Protein AF-A0A946NPK3-F1 (afdb_monomer_lite)

Radius of gyrat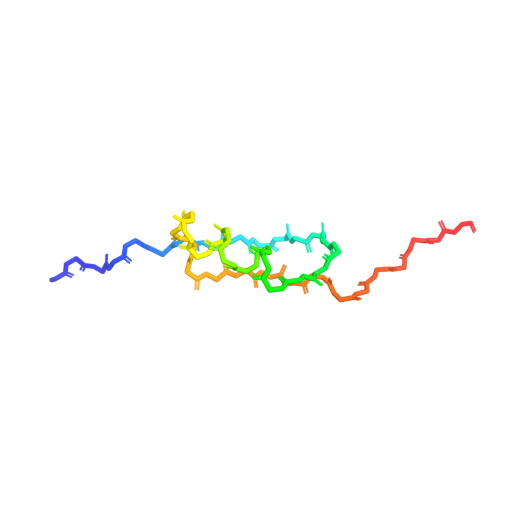ion: 13.45 Å; chains: 1; bounding box: 32×10×42 Å

Structure (mmCIF, N/CA/C/O backbone):
data_AF-A0A946NPK3-F1
#
_entry.id   AF-A0A946NPK3-F1
#
loop_
_atom_site.group_PDB
_atom_site.id
_atom_site.type_symbol
_atom_site.label_atom_id
_atom_site.label_alt_id
_atom_site.label_comp_id
_atom_site.label_asym_id
_atom_site.label_entity_id
_atom_site.label_seq_id
_atom_site.pdbx_PDB_ins_code
_atom_site.Cartn_x
_atom_site.Cartn_y
_atom_site.Cartn_z
_atom_site.occupancy
_atom_site.B_iso_or_equiv
_atom_site.auth_seq_id
_atom_site.auth_comp_id
_atom_site.auth_asym_id
_atom_site.auth_atom_id
_atom_site.pdbx_PDB_model_num
ATOM 1 N N . MET A 1 1 ? -24.688 -3.084 16.740 1.00 57.50 1 MET A N 1
ATOM 2 C CA . MET A 1 1 ? -23.252 -2.797 16.945 1.00 57.50 1 MET A CA 1
ATOM 3 C C . MET A 1 1 ? -22.790 -2.001 15.741 1.00 57.50 1 MET A C 1
ATOM 5 O O . MET A 1 1 ? -23.080 -2.435 14.633 1.00 57.50 1 MET A O 1
ATOM 9 N N . ALA A 1 2 ? -22.204 -0.818 15.931 1.00 67.75 2 ALA A N 1
ATOM 10 C CA . ALA A 1 2 ? -21.664 -0.056 14.807 1.00 67.75 2 ALA A CA 1
ATOM 11 C C . ALA A 1 2 ? -20.470 -0.823 14.227 1.00 67.75 2 ALA A C 1
ATOM 13 O O . ALA A 1 2 ? -19.621 -1.298 14.981 1.00 67.75 2 ALA A O 1
ATOM 14 N N . HIS A 1 3 ? -20.440 -0.989 12.909 1.00 72.50 3 HIS A N 1
ATOM 15 C CA . HIS A 1 3 ? -19.270 -1.536 12.238 1.00 72.50 3 HIS A CA 1
ATOM 16 C C . HIS A 1 3 ? -18.143 -0.493 12.329 1.00 72.50 3 HIS A C 1
ATOM 18 O O . HIS A 1 3 ? -18.440 0.695 12.164 1.00 72.50 3 HIS A O 1
ATOM 24 N N . PRO A 1 4 ? -16.881 -0.875 12.599 1.00 83.50 4 PRO A N 1
ATOM 25 C CA . PRO A 1 4 ? -15.773 0.067 12.516 1.00 83.50 4 PRO A CA 1
ATOM 26 C C . PRO A 1 4 ? -15.749 0.720 11.132 1.00 83.50 4 PRO A C 1
ATOM 28 O O . PRO A 1 4 ? -15.937 0.025 10.128 1.00 83.50 4 PRO A O 1
ATOM 31 N N . SER A 1 5 ? -15.527 2.035 11.080 1.00 88.69 5 SER A N 1
ATOM 32 C CA . SER A 1 5 ? -15.287 2.734 9.816 1.00 88.69 5 SER A CA 1
ATOM 33 C C . SER A 1 5 ? -14.036 2.152 9.161 1.00 88.69 5 SER A C 1
ATOM 35 O O . SER A 1 5 ? -12.972 2.136 9.778 1.00 88.69 5 SER A O 1
ATOM 37 N N . LEU A 1 6 ? -14.173 1.660 7.929 1.00 94.25 6 LEU A N 1
ATOM 38 C CA . LEU A 1 6 ? -13.064 1.143 7.131 1.00 94.25 6 LEU A CA 1
ATOM 39 C C . LEU A 1 6 ? -12.612 2.223 6.151 1.00 94.25 6 LEU A C 1
ATOM 41 O O . LEU A 1 6 ? -13.420 2.725 5.370 1.00 94.25 6 LEU A O 1
ATOM 45 N N . PHE A 1 7 ? -11.325 2.555 6.180 1.00 95.62 7 PHE A N 1
ATOM 46 C CA . PHE A 1 7 ? -10.721 3.516 5.261 1.00 95.62 7 PHE A CA 1
ATOM 47 C C . PHE A 1 7 ? -9.886 2.759 4.234 1.00 95.62 7 PHE A C 1
ATOM 49 O O . PHE A 1 7 ? -8.926 2.076 4.591 1.00 95.62 7 PHE A O 1
ATOM 56 N N . ILE A 1 8 ? -10.280 2.841 2.965 1.00 96.81 8 ILE A N 1
ATOM 57 C CA . ILE A 1 8 ? -9.617 2.142 1.864 1.00 96.81 8 ILE A CA 1
ATOM 58 C C . ILE A 1 8 ? -9.085 3.180 0.892 1.00 96.81 8 ILE A C 1
ATOM 60 O O . ILE A 1 8 ? -9.843 4.018 0.404 1.00 96.81 8 ILE A O 1
ATOM 64 N N . ASP A 1 9 ? -7.798 3.081 0.586 1.00 96.75 9 ASP A N 1
ATOM 65 C CA . ASP A 1 9 ? -7.203 3.798 -0.530 1.00 96.75 9 ASP A CA 1
ATOM 66 C C . ASP A 1 9 ? -7.200 2.902 -1.768 1.00 96.75 9 ASP A C 1
ATOM 68 O O . ASP A 1 9 ? -6.601 1.824 -1.786 1.00 96.75 9 ASP A O 1
ATOM 72 N N . ALA A 1 10 ? -7.932 3.332 -2.789 1.00 96.88 10 ALA A N 1
ATOM 73 C CA . ALA A 1 10 ? -8.204 2.536 -3.973 1.00 96.88 10 ALA A CA 1
ATOM 74 C C . ALA A 1 10 ? -7.134 2.666 -5.070 1.00 96.88 10 ALA A C 1
ATOM 76 O O . ALA A 1 10 ? -7.245 1.966 -6.083 1.00 96.88 10 ALA A O 1
ATOM 77 N N . LEU A 1 11 ? -6.114 3.519 -4.902 1.00 96.06 11 LEU A N 1
ATOM 78 C CA . LEU A 1 11 ? -5.052 3.662 -5.896 1.00 96.06 11 LEU A CA 1
ATOM 79 C C . LEU A 1 11 ? -3.797 4.326 -5.321 1.00 96.06 11 LEU A C 1
ATOM 81 O O . LEU A 1 11 ? -3.766 5.535 -5.107 1.00 96.06 11 LEU A O 1
ATOM 85 N N . GLN A 1 12 ? -2.724 3.549 -5.171 1.00 95.94 12 GLN A N 1
ATOM 86 C CA . GLN A 1 12 ? -1.426 4.071 -4.752 1.00 95.94 12 GLN A CA 1
ATOM 87 C C . GLN A 1 12 ? -0.296 3.668 -5.700 1.00 95.94 12 GLN A C 1
ATOM 89 O O . GLN A 1 12 ? -0.190 2.512 -6.126 1.00 95.94 12 GLN A O 1
ATOM 94 N N . TYR A 1 13 ? 0.578 4.639 -5.967 1.00 94.44 13 TYR A N 1
ATOM 95 C CA . TYR A 1 13 ? 1.835 4.496 -6.695 1.00 94.44 13 TYR A CA 1
ATOM 96 C C . TYR A 1 13 ? 2.948 5.011 -5.797 1.00 94.44 13 TYR A C 1
ATOM 98 O O . TYR A 1 13 ? 3.052 6.210 -5.557 1.00 94.44 13 TYR A O 1
ATOM 106 N N . ASN A 1 14 ? 3.769 4.104 -5.285 1.00 93.81 14 ASN A N 1
ATOM 107 C CA . ASN A 1 14 ? 4.841 4.443 -4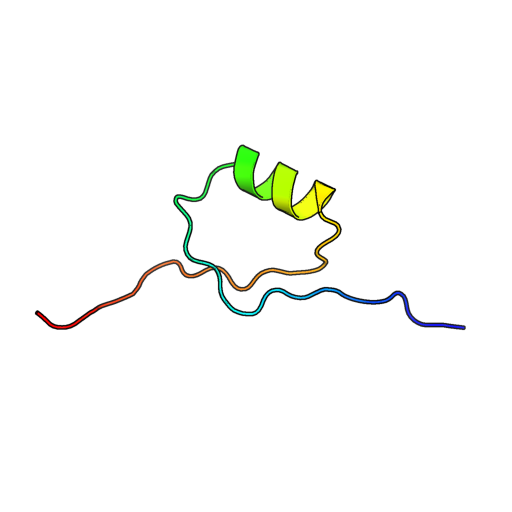.364 1.00 93.81 14 ASN A CA 1
ATOM 108 C C . ASN A 1 14 ? 6.096 3.647 -4.700 1.00 93.81 14 ASN A C 1
ATOM 110 O O . ASN A 1 14 ? 6.022 2.536 -5.225 1.00 93.81 14 ASN A O 1
ATOM 114 N N . ASN A 1 15 ? 7.254 4.181 -4.317 1.00 94.75 15 ASN A N 1
ATOM 115 C CA . ASN A 1 15 ? 8.463 3.375 -4.205 1.00 94.75 15 ASN A CA 1
ATOM 116 C C . ASN A 1 15 ? 8.395 2.564 -2.902 1.00 94.75 15 ASN A C 1
ATOM 118 O O . ASN A 1 15 ? 8.879 3.008 -1.862 1.00 94.75 15 ASN A O 1
ATOM 122 N N . TRP A 1 16 ? 7.685 1.435 -2.944 1.00 95.56 16 TRP A N 1
ATOM 123 C CA . TRP A 1 16 ? 7.267 0.675 -1.766 1.00 95.56 16 TRP A CA 1
ATOM 124 C C . TRP A 1 16 ? 8.421 0.319 -0.820 1.00 95.56 16 TRP A C 1
ATOM 126 O O . TRP A 1 16 ? 9.431 -0.257 -1.219 1.00 95.56 16 TRP A O 1
ATOM 136 N N . SER A 1 17 ? 8.232 0.624 0.465 1.00 96.94 17 SER A N 1
ATOM 137 C CA . SER A 1 17 ? 9.175 0.334 1.546 1.00 96.94 17 SER A CA 1
ATOM 138 C C . SER A 1 17 ? 8.426 0.067 2.856 1.00 96.94 17 SER A C 1
ATOM 140 O O . SER A 1 17 ? 7.260 0.438 3.007 1.00 96.94 17 SER A O 1
ATOM 142 N N . GLU A 1 18 ? 9.093 -0.552 3.833 1.00 97.94 18 GLU A N 1
ATOM 143 C CA . GLU A 1 18 ? 8.528 -0.758 5.176 1.00 97.94 18 GLU A CA 1
ATOM 144 C C . GLU A 1 18 ? 8.095 0.564 5.837 1.00 97.94 18 GLU A C 1
ATOM 146 O O . GLU A 1 18 ? 7.080 0.614 6.533 1.00 97.94 18 GLU A O 1
ATOM 151 N N . GLU A 1 19 ? 8.839 1.648 5.602 1.00 98.25 19 GLU A N 1
ATOM 152 C CA . GLU A 1 19 ? 8.530 2.970 6.150 1.00 98.25 19 GLU A CA 1
ATOM 153 C C . GLU A 1 19 ? 7.181 3.498 5.648 1.00 98.25 19 GLU A C 1
ATOM 155 O O . GLU A 1 19 ? 6.371 3.967 6.448 1.00 98.25 19 GLU A O 1
ATOM 160 N N . ILE A 1 20 ? 6.888 3.326 4.357 1.00 97.31 20 ILE A N 1
ATOM 161 C CA . ILE A 1 20 ? 5.602 3.714 3.763 1.00 97.31 20 ILE A CA 1
ATOM 162 C C . ILE A 1 20 ? 4.457 2.911 4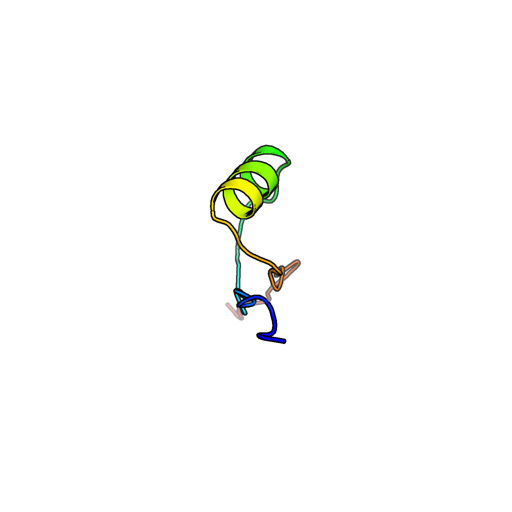.388 1.00 97.31 20 ILE A C 1
ATOM 164 O O . ILE A 1 20 ? 3.432 3.479 4.760 1.00 97.31 20 ILE A O 1
ATOM 168 N N . PHE A 1 21 ? 4.630 1.603 4.597 1.00 96.44 21 PHE A N 1
ATOM 169 C CA . PHE A 1 21 ? 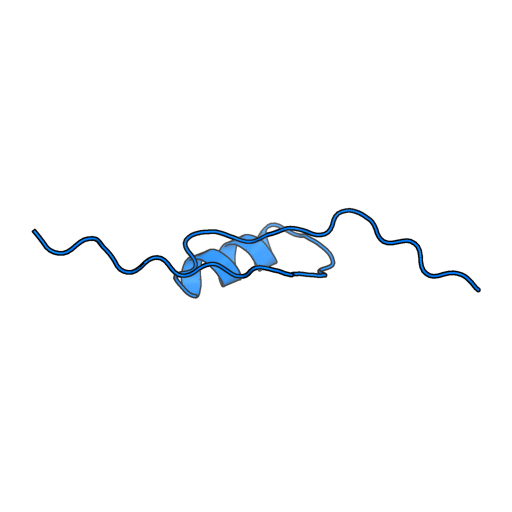3.603 0.793 5.261 1.00 96.44 21 PHE A CA 1
ATOM 170 C C . PHE A 1 21 ? 3.362 1.218 6.715 1.00 96.44 21 PHE A C 1
ATOM 172 O O . PHE A 1 21 ? 2.215 1.227 7.168 1.00 96.44 21 PHE A O 1
ATOM 179 N N . LYS A 1 22 ? 4.410 1.621 7.448 1.00 98.12 22 LYS A N 1
ATOM 180 C CA . LYS A 1 22 ? 4.263 2.176 8.803 1.00 98.12 22 LYS A CA 1
ATOM 181 C C . LYS A 1 22 ? 3.466 3.476 8.793 1.00 98.12 22 LYS A C 1
ATOM 183 O O . LYS A 1 22 ? 2.591 3.632 9.638 1.00 98.12 22 LYS A O 1
ATOM 188 N N . GLN A 1 23 ? 3.724 4.367 7.838 1.00 97.50 23 GLN A N 1
ATOM 189 C CA . GLN A 1 23 ? 2.971 5.614 7.680 1.00 97.50 23 GLN A CA 1
ATOM 190 C C . GLN A 1 23 ? 1.498 5.350 7.332 1.00 97.50 23 GLN A C 1
ATOM 192 O O . GLN A 1 23 ? 0.617 5.935 7.955 1.00 97.50 23 GLN A O 1
ATOM 197 N N . ILE A 1 24 ? 1.216 4.418 6.413 1.00 97.06 24 ILE A N 1
ATOM 198 C CA . ILE A 1 24 ? -0.155 4.016 6.044 1.00 97.06 24 ILE A CA 1
ATOM 199 C C . ILE A 1 24 ? -0.913 3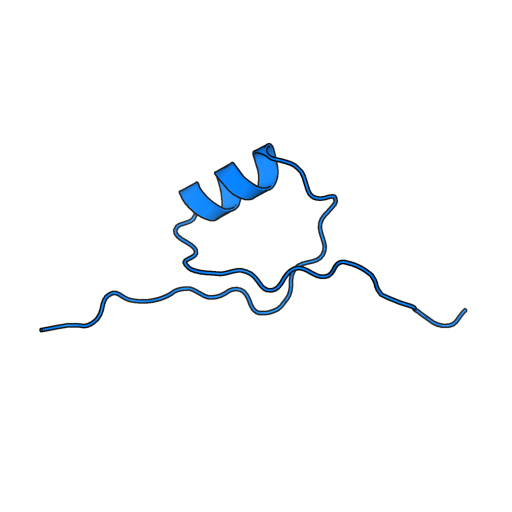.467 7.263 1.00 97.06 24 ILE A C 1
ATOM 201 O O . ILE A 1 24 ? -2.057 3.848 7.509 1.00 97.06 24 ILE A O 1
ATOM 205 N N . ASN A 1 25 ? -0.262 2.619 8.063 1.00 96.06 25 ASN A N 1
ATOM 206 C CA . ASN A 1 25 ? -0.836 2.086 9.297 1.00 96.06 25 ASN A CA 1
ATOM 207 C C . ASN A 1 25 ? -1.074 3.193 10.345 1.00 96.06 25 ASN A C 1
ATOM 209 O O . ASN A 1 25 ? -2.153 3.282 10.923 1.00 96.06 25 ASN A O 1
ATOM 213 N N . GLN A 1 26 ? -0.100 4.089 10.549 1.00 97.94 26 GLN A N 1
ATOM 214 C CA . GLN A 1 26 ? -0.241 5.244 11.448 1.00 97.94 26 GLN A CA 1
ATOM 215 C C . GLN A 1 26 ? -1.363 6.197 11.009 1.00 97.94 26 GLN A C 1
ATOM 217 O O . GLN A 1 26 ? -2.018 6.797 11.858 1.00 97.94 26 GLN A O 1
ATOM 222 N N . GLY A 1 27 ? -1.609 6.306 9.701 1.00 95.75 27 GLY A N 1
ATOM 223 C CA . GLY A 1 27 ? -2.713 7.065 9.115 1.00 95.75 27 GLY A CA 1
ATOM 224 C C . GLY A 1 27 ? -4.094 6.420 9.286 1.00 95.75 27 GLY A C 1
ATOM 225 O O . GLY A 1 27 ? -5.094 7.042 8.937 1.00 95.75 27 GLY A O 1
ATOM 226 N N . GLY A 1 28 ? -4.175 5.199 9.826 1.00 96.50 28 GLY A N 1
ATOM 227 C CA . GLY A 1 28 ? -5.438 4.520 10.119 1.00 96.50 28 GLY A CA 1
ATOM 228 C C . GLY A 1 28 ? -6.130 3.900 8.903 1.00 96.50 28 GLY A C 1
ATOM 229 O O . GLY A 1 28 ? -7.327 3.607 8.969 1.00 96.50 28 GLY A O 1
ATOM 230 N N . LEU A 1 29 ? -5.411 3.686 7.796 1.00 96.31 29 LEU A N 1
ATOM 231 C CA . LEU A 1 29 ? -5.971 2.975 6.650 1.00 96.31 29 LEU A CA 1
ATOM 232 C C . LEU A 1 29 ? -6.165 1.494 6.977 1.00 96.31 29 LEU A C 1
ATOM 234 O O . LEU A 1 29 ? -5.315 0.837 7.571 1.00 96.31 29 LEU A O 1
ATOM 238 N N . SER A 1 30 ? -7.299 0.962 6.537 1.00 95.94 30 SER A N 1
ATOM 239 C CA . SER A 1 30 ? -7.655 -0.449 6.672 1.00 95.94 30 SER A CA 1
ATOM 240 C C . SER A 1 30 ? -7.144 -1.288 5.499 1.00 95.94 30 SER A C 1
ATOM 242 O O . SER A 1 30 ? -6.849 -2.466 5.680 1.00 95.94 30 SER A O 1
ATOM 244 N N . ALA A 1 31 ? -7.051 -0.702 4.302 1.00 96.31 31 ALA A N 1
ATOM 245 C CA . ALA A 1 31 ? -6.510 -1.358 3.116 1.00 96.31 31 ALA A CA 1
ATOM 246 C C . ALA A 1 31 ? -5.979 -0.339 2.099 1.00 96.31 31 ALA A C 1
ATOM 248 O O . ALA A 1 31 ? -6.427 0.808 2.052 1.00 96.31 31 ALA A O 1
ATOM 249 N N . VAL A 1 32 ? -5.054 -0.796 1.256 1.00 97.06 32 VAL A N 1
ATOM 250 C CA . VAL A 1 32 ? -4.506 -0.037 0.131 1.00 97.06 32 VAL A CA 1
ATOM 251 C C . VAL A 1 32 ? -4.437 -0.929 -1.105 1.00 97.06 32 VAL A C 1
ATOM 253 O O . VAL A 1 32 ? -3.993 -2.076 -1.029 1.00 97.06 32 VAL A O 1
ATOM 256 N N . HIS A 1 33 ? -4.872 -0.410 -2.248 1.00 97.25 33 HIS A N 1
ATOM 257 C CA . HIS A 1 33 ? -4.663 -1.035 -3.546 1.00 97.25 33 HIS A CA 1
ATOM 258 C C . HIS A 1 33 ? -3.295 -0.614 -4.097 1.00 97.25 33 HIS A C 1
ATOM 260 O O . HIS A 1 33 ? -3.075 0.531 -4.496 1.00 97.25 33 HIS A O 1
ATOM 266 N N . VAL A 1 34 ? -2.356 -1.559 -4.058 1.00 96.25 34 VAL A N 1
ATOM 267 C CA . VAL A 1 34 ? -0.956 -1.369 -4.449 1.00 96.25 34 VAL A CA 1
ATOM 268 C C . VAL A 1 34 ? -0.821 -1.529 -5.957 1.00 96.25 34 VAL A C 1
ATOM 270 O O . VAL A 1 34 ? -1.057 -2.616 -6.486 1.00 96.25 34 VAL A O 1
ATOM 273 N N . THR A 1 35 ? -0.345 -0.487 -6.639 1.00 95.25 35 THR A N 1
ATOM 274 C CA . THR A 1 35 ? 0.104 -0.639 -8.024 1.00 95.25 35 THR A CA 1
ATOM 275 C C . THR A 1 35 ? 1.519 -1.210 -8.043 1.00 95.25 35 THR A C 1
ATOM 277 O O . THR A 1 35 ? 2.448 -0.608 -7.498 1.00 95.25 35 THR A O 1
ATOM 280 N N . ILE A 1 36 ? 1.681 -2.391 -8.646 1.00 94.44 36 ILE A N 1
ATOM 281 C CA . ILE A 1 36 ? 2.980 -3.081 -8.773 1.00 94.44 36 ILE A CA 1
ATOM 282 C C . ILE A 1 36 ? 3.677 -2.778 -10.099 1.00 94.44 36 ILE A C 1
ATOM 284 O O . ILE A 1 36 ? 4.899 -2.827 -10.196 1.00 94.44 36 ILE A O 1
ATOM 288 N N . CYS A 1 37 ? 2.890 -2.482 -11.126 1.00 91.06 37 CYS A N 1
ATOM 289 C CA . CYS A 1 37 ? 3.357 -2.101 -12.438 1.00 91.06 37 CYS A CA 1
ATOM 290 C C . CYS A 1 37 ? 2.266 -1.294 -13.130 1.00 91.06 37 CYS A C 1
ATOM 292 O O . CYS A 1 37 ? 1.073 -1.454 -12.873 1.00 91.06 37 CYS A O 1
ATOM 294 N N . TYR A 1 38 ? 2.706 -0.422 -14.014 1.00 89.06 38 TYR A N 1
ATOM 295 C CA . TYR A 1 38 ? 1.864 0.306 -14.933 1.00 89.06 38 TYR A CA 1
ATOM 296 C C . TYR A 1 38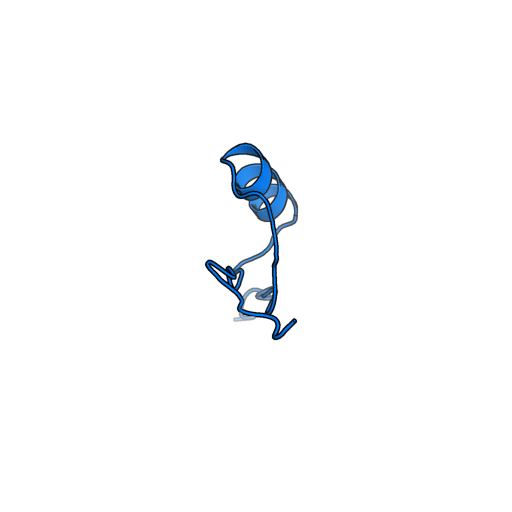 ? 2.668 0.458 -16.218 1.00 89.06 38 TYR A C 1
ATOM 298 O O . TYR A 1 38 ? 3.887 0.618 -16.168 1.00 89.06 38 TYR A O 1
ATOM 306 N N . HIS A 1 39 ? 1.999 0.316 -17.354 1.00 90.06 39 HIS A N 1
ATOM 307 C CA . HIS A 1 39 ? 2.587 0.564 -18.657 1.00 90.06 39 HIS A CA 1
ATOM 308 C C . HIS A 1 39 ? 1.895 1.793 -19.222 1.00 90.06 39 HIS A C 1
ATOM 310 O O . HIS A 1 39 ? 0.689 1.768 -19.460 1.00 90.06 39 HIS A O 1
ATOM 316 N N . GLU A 1 40 ? 2.661 2.857 -19.395 1.00 83.19 40 GLU A N 1
ATOM 317 C CA . GLU A 1 40 ? 2.264 4.008 -20.189 1.00 83.19 40 GLU A CA 1
ATOM 318 C C . GLU A 1 40 ? 2.926 3.877 -21.555 1.00 83.19 40 GLU A C 1
ATOM 320 O O . GLU A 1 40 ? 4.142 3.705 -21.647 1.00 83.19 40 GLU A O 1
ATOM 325 N N . ASP A 1 41 ? 2.105 3.881 -22.605 1.00 76.69 41 ASP A N 1
ATOM 326 C CA . ASP A 1 41 ? 2.594 3.917 -23.979 1.00 76.69 41 ASP A CA 1
ATOM 327 C C . ASP A 1 41 ? 3.420 5.205 -24.184 1.00 76.69 41 ASP A C 1
ATOM 329 O O . ASP A 1 41 ? 2.981 6.292 -23.794 1.00 76.69 41 ASP A O 1
ATOM 333 N N . PHE A 1 42 ? 4.604 5.069 -24.793 1.00 62.84 42 PHE A N 1
ATOM 334 C CA . PHE A 1 42 ? 5.433 6.168 -25.307 1.00 62.84 42 PHE A CA 1
ATOM 335 C C . PHE A 1 42 ? 5.284 6.286 -26.824 1.00 62.84 42 PHE A C 1
ATOM 337 O O . PHE A 1 42 ? 5.302 5.229 -27.499 1.00 62.84 42 PHE A O 1
#

Secondary structure (DSSP, 8-state):
-PPPPP-EEEEE-----HHHHHHHHHTT-SEEEE--------

Foldseek 3Di:
DDDPDAAEAEDDDDPDDPVVVVVCVVVVHPYYDDDPDDDDDD

pLDDT: mean 91.63, std 9.79, range [57.5, 98.25]

Sequence (42 aa):
MAHPSLFIDALQYNNWSEEIFKQINQGGLSAVHVTICYHEDF